Protein AF-A0A822EK67-F1 (afdb_monomer)

Solvent-accessible surface area (backbone atoms only — not comparable to full-atom values): 7457 Å² total; per-residue (Å²): 138,81,81,60,63,93,49,38,47,61,55,51,47,51,54,50,53,53,21,62,77,69,47,30,41,72,46,52,79,94,77,85,72,67,60,81,92,43,58,46,52,77,71,69,77,43,80,81,52,70,48,79,36,72,56,89,68,58,72,47,74,52,74,37,73,46,94,89,70,55,72,50,76,49,79,47,71,60,83,78,80,70,80,70,80,72,88,68,58,97,82,64,87,79,90,83,86,71,84,56,98,45,72,68,51,29,42,67,72,65,70,113

Sequence (112 aa):
MGHPEPASGVAALAKLLVALQNGHIPANLHYNSPNRDIPGLCDDRLKVVTEKTKLPNNLMAINSYGFGGTNVHAILQANSNRKENENLSRNEICLAFACARTADGCEIFLKI

Structure (mmCIF, N/CA/C/O backbone):
data_AF-A0A822EK67-F1
#
_entry.id   AF-A0A822EK67-F1
#
loop_
_atom_site.group_PDB
_atom_site.id
_atom_site.type_symbol
_atom_site.label_atom_id
_atom_site.label_alt_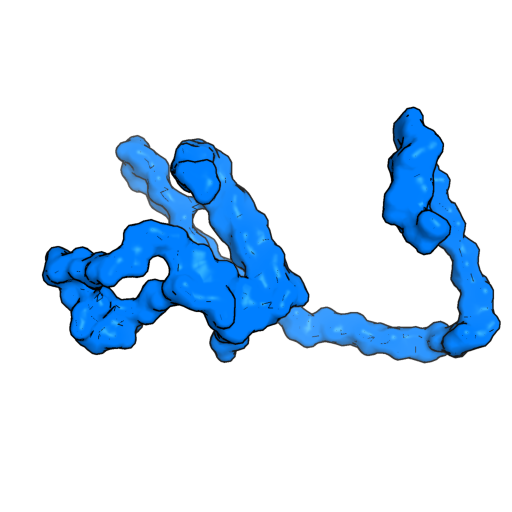id
_atom_site.label_comp_id
_atom_site.label_asym_id
_atom_site.label_entity_id
_atom_site.label_seq_id
_atom_site.pdbx_PDB_ins_code
_atom_site.Cartn_x
_atom_site.Cartn_y
_atom_site.Cartn_z
_atom_site.occupancy
_atom_site.B_iso_or_equiv
_atom_site.auth_seq_id
_atom_site.auth_comp_id
_atom_site.auth_asym_id
_atom_site.auth_atom_id
_atom_site.pdbx_PDB_model_num
ATOM 1 N N . MET A 1 1 ? 8.245 6.585 -2.479 1.00 92.56 1 MET A N 1
ATOM 2 C CA . MET A 1 1 ? 9.038 6.809 -1.250 1.00 92.56 1 MET A CA 1
ATOM 3 C C . MET A 1 1 ? 10.444 6.208 -1.326 1.00 92.56 1 MET A C 1
ATOM 5 O O . MET A 1 1 ? 11.097 6.111 -0.301 1.00 92.56 1 MET A O 1
ATOM 9 N N . GLY A 1 2 ? 10.928 5.817 -2.513 1.00 96.12 2 GLY A N 1
ATOM 10 C CA . GLY A 1 2 ? 12.165 5.041 -2.629 1.00 96.12 2 GLY A CA 1
ATOM 11 C C . GLY A 1 2 ? 11.972 3.564 -2.273 1.00 96.12 2 GLY A C 1
ATOM 12 O O . GLY A 1 2 ? 10.837 3.090 -2.166 1.00 96.12 2 GLY A O 1
ATOM 13 N N . HIS A 1 3 ? 13.090 2.858 -2.120 1.00 97.25 3 HIS A N 1
ATOM 14 C CA . HIS A 1 3 ? 13.156 1.440 -1.776 1.00 97.25 3 HIS A CA 1
ATOM 15 C C . HIS A 1 3 ? 13.676 1.286 -0.338 1.00 97.25 3 HIS A C 1
ATOM 17 O O . HIS A 1 3 ? 14.873 1.452 -0.124 1.00 97.25 3 HIS A O 1
ATOM 23 N N . PRO A 1 4 ? 12.820 0.979 0.654 1.00 97.75 4 PRO A N 1
ATOM 24 C CA . PRO A 1 4 ? 13.233 0.910 2.057 1.00 97.75 4 PRO A CA 1
ATOM 25 C C . PRO A 1 4 ? 13.816 -0.468 2.437 1.00 97.75 4 PRO A C 1
ATOM 27 O O . PRO A 1 4 ? 13.646 -0.929 3.562 1.00 97.75 4 PRO A O 1
ATOM 30 N N . GLU A 1 5 ? 14.462 -1.144 1.481 1.00 97.62 5 GLU A N 1
ATOM 31 C CA . GLU A 1 5 ? 15.261 -2.362 1.678 1.00 97.62 5 GLU A CA 1
ATOM 32 C C . GLU A 1 5 ? 14.534 -3.464 2.505 1.00 97.62 5 GLU A C 1
ATOM 34 O O . GLU A 1 5 ? 13.441 -3.848 2.060 1.00 97.62 5 GLU A O 1
ATOM 39 N N . PRO A 1 6 ? 15.008 -3.997 3.669 1.00 97.31 6 PRO A N 1
ATOM 40 C CA . PRO A 1 6 ? 14.245 -5.006 4.418 1.00 97.31 6 PRO A CA 1
ATOM 41 C C . PRO A 1 6 ? 12.828 -4.578 4.811 1.00 97.31 6 PRO A C 1
ATOM 43 O O . PRO A 1 6 ? 11.962 -5.430 4.999 1.00 97.31 6 PRO A O 1
ATOM 46 N N . ALA A 1 7 ? 12.561 -3.273 4.919 1.00 98.25 7 ALA A N 1
ATOM 47 C CA . ALA A 1 7 ? 11.236 -2.760 5.254 1.00 98.25 7 ALA A CA 1
ATOM 48 C C . ALA A 1 7 ? 10.297 -2.655 4.036 1.00 98.25 7 ALA A C 1
ATOM 50 O O . ALA A 1 7 ? 9.131 -2.292 4.196 1.00 98.25 7 ALA A O 1
ATOM 51 N N . SER A 1 8 ? 10.755 -2.978 2.820 1.00 98.00 8 SER A N 1
ATOM 52 C CA . SER A 1 8 ? 9.958 -2.876 1.584 1.00 98.00 8 SER A CA 1
ATOM 53 C C . SER A 1 8 ? 8.643 -3.654 1.642 1.00 98.00 8 SER A C 1
ATOM 55 O O . SER A 1 8 ? 7.601 -3.095 1.292 1.00 98.00 8 SER A O 1
ATOM 57 N N . GLY A 1 9 ? 8.657 -4.884 2.160 1.00 98.12 9 GLY A N 1
ATOM 58 C CA . GLY A 1 9 ? 7.448 -5.695 2.312 1.00 98.12 9 GLY A CA 1
ATOM 59 C C . GLY A 1 9 ? 6.402 -5.048 3.228 1.00 98.12 9 GLY A C 1
ATOM 60 O O . GLY A 1 9 ? 5.238 -4.915 2.847 1.00 98.12 9 GLY A O 1
ATOM 61 N N . VAL A 1 10 ? 6.808 -4.576 4.411 1.00 98.19 10 VAL A N 1
ATOM 62 C CA . VAL A 1 10 ? 5.884 -3.948 5.376 1.00 98.19 10 VAL A CA 1
ATOM 63 C C . VAL A 1 10 ? 5.452 -2.543 4.952 1.00 98.19 10 VAL A C 1
ATOM 65 O O . VAL A 1 10 ? 4.309 -2.157 5.190 1.00 98.19 10 VAL A O 1
ATOM 68 N N . ALA A 1 11 ? 6.305 -1.795 4.248 1.00 98.44 11 ALA A N 1
ATOM 69 C CA . ALA A 1 11 ? 5.934 -0.512 3.655 1.00 98.44 11 ALA A CA 1
ATOM 70 C C . ALA A 1 11 ? 4.889 -0.686 2.535 1.00 98.44 11 ALA A C 1
ATOM 72 O O . ALA A 1 11 ? 3.920 0.075 2.458 1.00 98.44 11 ALA A O 1
ATOM 73 N N . ALA A 1 12 ? 5.037 -1.719 1.697 1.00 98.00 12 ALA A N 1
ATOM 74 C CA . ALA A 1 12 ? 4.041 -2.079 0.689 1.00 98.00 12 ALA A CA 1
ATOM 75 C C . ALA A 1 12 ? 2.720 -2.531 1.332 1.00 98.00 12 ALA A C 1
ATOM 77 O O . ALA A 1 12 ? 1.647 -2.124 0.878 1.00 98.00 12 ALA A O 1
ATOM 78 N N . LEU A 1 13 ? 2.791 -3.303 2.423 1.00 98.06 13 LEU A N 1
ATOM 79 C CA . LEU A 1 13 ? 1.617 -3.683 3.207 1.00 98.06 13 LEU A CA 1
ATOM 80 C C . LEU A 1 13 ? 0.900 -2.455 3.783 1.00 98.06 13 LEU A C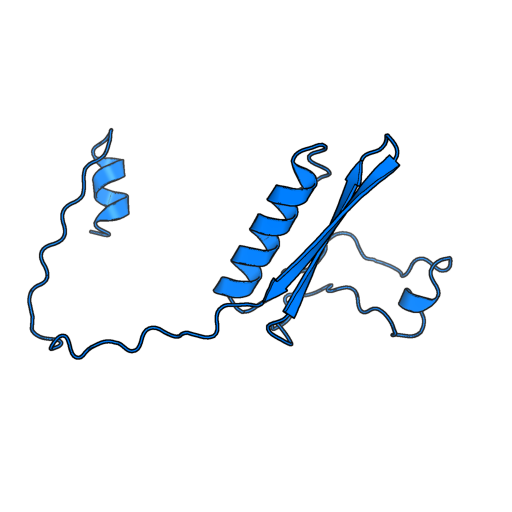 1
ATOM 82 O O . LEU A 1 13 ? -0.319 -2.359 3.666 1.00 98.06 13 LEU A O 1
ATOM 86 N N . ALA A 1 14 ? 1.630 -1.481 4.332 1.00 97.94 14 ALA A N 1
ATOM 87 C CA . ALA A 1 14 ? 1.041 -0.242 4.838 1.00 97.94 14 ALA A CA 1
ATOM 88 C C . ALA A 1 14 ? 0.295 0.535 3.736 1.00 97.94 14 ALA A C 1
ATOM 90 O O . ALA A 1 14 ? -0.853 0.935 3.941 1.00 97.94 14 ALA A O 1
ATOM 91 N N . LYS A 1 15 ? 0.889 0.675 2.538 1.00 97.38 15 LYS A N 1
ATOM 92 C CA . LYS A 1 15 ? 0.209 1.259 1.362 1.00 97.38 15 LYS A CA 1
ATOM 93 C C . LYS A 1 15 ? -1.099 0.520 1.059 1.00 97.38 15 LYS A C 1
ATOM 95 O O . LYS A 1 15 ? -2.125 1.158 0.826 1.00 97.38 15 LYS A O 1
ATOM 100 N N . LEU A 1 16 ? -1.053 -0.811 1.040 1.00 96.50 16 LEU A N 1
ATOM 101 C CA . LEU A 1 16 ? -2.197 -1.661 0.717 1.00 96.50 16 LEU A CA 1
ATOM 102 C C . LEU A 1 16 ? -3.315 -1.515 1.757 1.00 96.50 16 LEU A C 1
ATOM 104 O O . LEU A 1 16 ? -4.470 -1.340 1.377 1.00 96.50 16 LEU A O 1
ATOM 108 N N . LEU A 1 17 ? -2.986 -1.513 3.052 1.00 96.06 17 LEU A N 1
ATOM 109 C CA . LEU A 1 17 ? -3.961 -1.313 4.128 1.00 96.06 17 LEU A CA 1
ATOM 110 C C . LEU A 1 17 ? -4.648 0.054 4.024 1.00 96.06 17 LEU A C 1
ATOM 112 O O . LEU A 1 17 ? -5.870 0.131 4.127 1.00 96.06 17 LEU A O 1
ATOM 116 N N . VAL A 1 18 ? -3.896 1.122 3.746 1.00 95.75 18 VAL A N 1
ATOM 117 C CA . VAL A 1 18 ? -4.476 2.456 3.518 1.00 95.75 18 VAL A CA 1
ATOM 118 C C . VAL A 1 18 ? -5.378 2.464 2.277 1.00 95.75 18 VAL A C 1
ATOM 120 O O . VAL A 1 18 ? -6.450 3.070 2.302 1.00 95.75 18 VAL A O 1
ATOM 123 N N . ALA A 1 19 ? -4.990 1.763 1.206 1.00 95.56 19 ALA A N 1
ATOM 124 C CA . ALA A 1 19 ? -5.808 1.636 0.000 1.00 95.56 19 ALA A CA 1
ATOM 125 C C . ALA A 1 19 ? -7.123 0.877 0.255 1.00 95.56 19 ALA A C 1
ATOM 127 O O . ALA A 1 19 ? -8.168 1.295 -0.246 1.00 95.56 19 ALA A O 1
ATOM 128 N N . LEU A 1 20 ? -7.087 -0.185 1.071 1.00 94.00 20 LEU A N 1
ATOM 129 C CA . LEU A 1 20 ? -8.275 -0.919 1.522 1.00 94.00 20 LEU A CA 1
ATOM 130 C C . LEU A 1 20 ? -9.217 -0.033 2.334 1.00 94.00 20 LEU A C 1
ATOM 132 O O . LEU A 1 20 ? -10.403 0.032 2.027 1.00 94.00 20 LEU A O 1
ATOM 136 N N . GLN A 1 21 ? -8.688 0.665 3.342 1.00 92.38 21 GLN A N 1
ATOM 137 C CA . GLN A 1 21 ? -9.486 1.519 4.228 1.00 92.38 21 GLN A CA 1
ATOM 138 C C . GLN A 1 21 ? -10.151 2.673 3.468 1.00 92.38 21 GLN A C 1
ATOM 140 O O . GLN A 1 21 ? -11.312 2.993 3.709 1.00 92.38 21 GLN A O 1
ATOM 145 N N . ASN A 1 22 ? -9.438 3.267 2.508 1.00 93.56 22 ASN A N 1
ATOM 146 C CA . ASN A 1 22 ? -9.938 4.398 1.725 1.00 93.56 22 ASN A CA 1
ATOM 147 C C . ASN A 1 22 ? -10.686 3.984 0.442 1.00 93.56 22 ASN A C 1
ATOM 149 O O . ASN A 1 22 ? -11.183 4.852 -0.283 1.00 93.56 22 ASN A O 1
ATOM 153 N N . GLY A 1 23 ? -10.724 2.690 0.107 1.00 94.88 23 GLY A N 1
ATOM 154 C CA . GLY A 1 23 ? -11.357 2.156 -1.105 1.00 94.88 23 GLY A CA 1
ATOM 155 C C . GLY A 1 23 ? -10.721 2.605 -2.429 1.00 94.88 23 GLY A C 1
ATOM 156 O O . GLY A 1 23 ? -11.379 2.554 -3.470 1.00 94.88 23 GLY A O 1
ATOM 157 N N . HIS A 1 24 ? -9.471 3.076 -2.412 1.00 96.81 24 HIS A N 1
ATOM 158 C CA . HIS A 1 24 ? -8.780 3.608 -3.591 1.00 96.81 24 HIS A CA 1
ATOM 159 C C . HIS A 1 24 ? -7.302 3.224 -3.609 1.00 96.81 24 HIS A C 1
ATOM 161 O O . HIS A 1 24 ? -6.602 3.345 -2.606 1.00 96.81 24 HIS A O 1
ATOM 167 N N . ILE A 1 25 ? -6.808 2.854 -4.786 1.00 97.19 25 ILE A N 1
ATOM 168 C CA . ILE A 1 25 ? -5.394 2.622 -5.055 1.00 97.19 25 ILE A CA 1
ATOM 169 C C . ILE A 1 25 ? -4.741 3.974 -5.385 1.00 97.19 25 ILE A C 1
ATOM 171 O O . ILE A 1 25 ? -5.199 4.659 -6.307 1.00 97.19 25 ILE A O 1
ATOM 175 N N . PRO A 1 26 ? -3.687 4.390 -4.659 1.00 96.69 26 PRO A N 1
ATOM 176 C CA . PRO A 1 26 ? -2.956 5.603 -5.000 1.00 96.69 26 PRO A CA 1
ATOM 177 C C . PRO A 1 26 ? -2.156 5.407 -6.294 1.00 96.69 26 PRO A C 1
ATOM 179 O O . PRO A 1 26 ? -1.644 4.315 -6.556 1.00 96.69 26 PRO A O 1
ATOM 182 N N . ALA A 1 27 ? -2.021 6.487 -7.063 1.00 97.69 27 ALA A N 1
ATOM 183 C CA . ALA A 1 27 ? -1.238 6.514 -8.292 1.00 97.69 27 ALA A CA 1
ATOM 184 C C . ALA A 1 27 ? 0.233 6.143 -8.043 1.00 97.69 27 ALA A C 1
ATOM 186 O O . ALA A 1 27 ? 0.861 6.615 -7.091 1.00 97.69 27 ALA A O 1
ATOM 187 N N . ASN A 1 28 ? 0.792 5.327 -8.930 1.00 98.06 28 ASN A N 1
ATOM 188 C CA . ASN A 1 28 ? 2.229 5.170 -9.073 1.00 98.06 28 ASN A CA 1
ATOM 189 C C . ASN A 1 28 ? 2.807 6.427 -9.727 1.00 98.06 28 ASN A C 1
ATOM 191 O O . ASN A 1 28 ? 2.281 6.941 -10.712 1.00 98.06 28 ASN A O 1
ATOM 195 N N . LEU A 1 29 ? 3.924 6.896 -9.181 1.00 97.62 29 LEU A N 1
ATOM 196 C CA . LEU A 1 29 ? 4.661 8.033 -9.717 1.00 97.62 29 LEU A CA 1
ATOM 197 C C . LEU A 1 29 ? 5.651 7.575 -10.795 1.00 97.62 29 LEU A C 1
ATOM 199 O O . LEU A 1 29 ? 6.066 6.417 -10.814 1.00 97.62 29 LEU A O 1
ATOM 203 N N . HIS A 1 30 ? 6.065 8.512 -11.649 1.00 97.25 30 HIS A N 1
ATOM 204 C CA . HIS A 1 30 ? 7.142 8.348 -12.639 1.00 97.25 30 HIS A CA 1
ATOM 205 C C . HIS A 1 30 ? 6.899 7.296 -13.737 1.00 97.25 30 HIS A C 1
ATOM 207 O O . HIS A 1 30 ? 7.841 6.874 -14.405 1.00 97.25 30 HIS A O 1
ATOM 213 N N . TYR A 1 31 ? 5.649 6.892 -13.967 1.00 97.50 31 TYR A N 1
ATOM 214 C CA . TYR A 1 31 ? 5.285 6.052 -15.105 1.00 97.50 31 TYR A CA 1
ATOM 215 C C . TYR A 1 31 ? 4.893 6.924 -16.306 1.00 97.50 31 TYR A C 1
ATOM 217 O O . TYR A 1 31 ? 3.791 7.462 -16.338 1.00 97.50 31 TYR A O 1
ATOM 225 N N . ASN A 1 32 ? 5.803 7.073 -17.276 1.00 96.31 32 ASN A N 1
ATOM 226 C CA . ASN A 1 32 ? 5.588 7.905 -18.472 1.00 96.31 32 ASN A CA 1
ATOM 227 C C . ASN A 1 32 ? 5.342 7.074 -19.741 1.00 96.31 32 ASN A C 1
ATOM 229 O O . ASN A 1 32 ? 4.528 7.444 -20.582 1.00 96.31 32 ASN A O 1
ATOM 233 N N . SER A 1 33 ? 6.048 5.954 -19.889 1.00 96.31 33 SER A N 1
ATOM 234 C CA . SER A 1 33 ? 5.923 5.039 -21.023 1.00 96.31 33 SER A CA 1
ATOM 235 C C . SER A 1 33 ? 6.101 3.588 -20.554 1.00 96.31 33 SER A C 1
ATOM 237 O O . SER A 1 33 ? 6.865 3.342 -19.615 1.00 96.31 33 SER A O 1
ATOM 239 N N . PRO A 1 34 ? 5.398 2.616 -21.168 1.00 96.56 34 PRO A N 1
ATOM 240 C CA . PRO A 1 34 ? 5.557 1.207 -20.826 1.00 96.56 34 PRO A CA 1
ATOM 241 C C . PRO A 1 34 ? 6.957 0.711 -21.205 1.00 96.56 34 PRO A C 1
ATOM 243 O O . PRO A 1 34 ? 7.490 1.065 -22.260 1.00 96.56 34 PRO A O 1
ATOM 246 N N . ASN A 1 35 ? 7.535 -0.155 -20.369 1.00 97.19 35 ASN A N 1
ATOM 247 C CA . ASN A 1 35 ? 8.755 -0.868 -20.731 1.00 97.19 35 ASN A CA 1
ATOM 248 C C . ASN A 1 35 ? 8.429 -1.920 -21.805 1.00 97.19 35 ASN A C 1
ATOM 250 O O . ASN A 1 35 ? 7.656 -2.842 -21.549 1.00 97.19 35 ASN A O 1
ATOM 254 N N . ARG A 1 36 ? 9.040 -1.787 -22.989 1.00 96.44 36 ARG A N 1
ATOM 255 C CA . ARG A 1 36 ? 8.797 -2.662 -24.147 1.00 96.44 36 ARG A CA 1
ATOM 256 C C . ARG A 1 36 ? 9.299 -4.093 -23.955 1.00 96.44 36 ARG A C 1
ATOM 258 O O .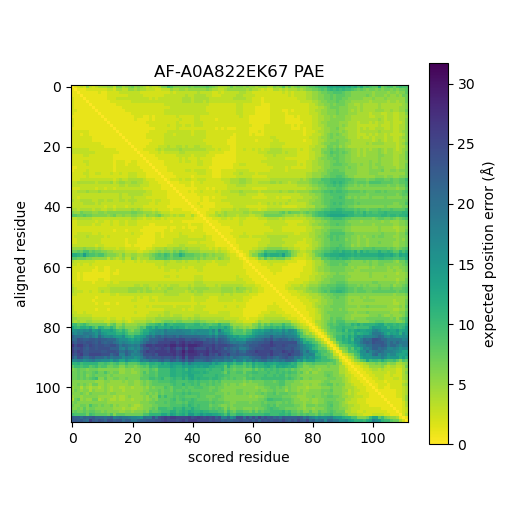 ARG A 1 36 ? 8.784 -4.990 -24.613 1.00 96.44 36 ARG A O 1
ATOM 265 N N . ASP A 1 37 ? 10.223 -4.315 -23.022 1.00 98.00 37 ASP A N 1
ATOM 266 C CA . ASP A 1 37 ? 10.720 -5.654 -22.678 1.00 98.00 37 ASP A CA 1
ATOM 267 C C . ASP A 1 37 ? 9.721 -6.450 -21.820 1.00 98.00 37 ASP A C 1
ATOM 269 O O . ASP A 1 37 ? 9.928 -7.631 -21.543 1.00 98.00 37 ASP A O 1
ATOM 273 N N . ILE A 1 38 ? 8.619 -5.820 -21.393 1.00 97.62 38 ILE A N 1
ATOM 274 C CA . ILE A 1 38 ? 7.547 -6.446 -20.617 1.00 97.62 38 ILE A CA 1
ATOM 275 C C . ILE A 1 38 ? 6.256 -6.369 -21.447 1.00 97.62 38 ILE A C 1
ATOM 277 O O . ILE A 1 38 ? 5.477 -5.429 -21.275 1.00 97.62 38 ILE A O 1
ATOM 281 N N . PRO A 1 39 ? 5.978 -7.360 -22.322 1.00 96.44 39 PRO A N 1
ATOM 282 C CA . PRO A 1 39 ? 4.831 -7.318 -23.234 1.00 96.44 39 PRO A CA 1
ATOM 283 C C . PRO A 1 39 ? 3.489 -7.067 -22.537 1.00 96.44 39 PRO A C 1
ATOM 285 O O . PRO A 1 39 ? 2.650 -6.351 -23.070 1.00 96.44 39 PRO A O 1
ATOM 288 N N . GLY A 1 40 ? 3.334 -7.567 -21.303 1.00 97.38 40 GLY A N 1
ATOM 289 C CA . GLY A 1 40 ? 2.144 -7.364 -20.472 1.00 97.38 40 GLY A CA 1
ATOM 290 C C . GLY A 1 40 ? 1.771 -5.898 -20.210 1.00 97.38 40 GLY A C 1
ATOM 291 O O . GLY A 1 40 ? 0.614 -5.618 -19.916 1.00 97.38 40 GLY A O 1
ATOM 292 N N . LEU A 1 41 ? 2.731 -4.968 -20.302 1.00 97.06 41 LEU A N 1
ATOM 293 C CA . LEU A 1 41 ? 2.494 -3.522 -20.174 1.00 97.06 41 LEU A CA 1
ATOM 294 C C . LEU A 1 41 ? 2.057 -2.863 -21.492 1.00 97.06 41 LEU A C 1
ATOM 296 O O . LEU A 1 41 ? 1.611 -1.718 -21.474 1.00 97.06 41 LEU A O 1
ATOM 300 N N . CYS A 1 42 ? 2.234 -3.543 -22.627 1.00 96.25 42 CYS A N 1
ATOM 301 C CA . CYS A 1 42 ? 1.911 -3.037 -23.962 1.00 96.25 42 CYS A CA 1
ATOM 302 C C . CYS A 1 42 ? 0.624 -3.641 -24.537 1.00 96.25 42 CYS A C 1
ATOM 304 O O . CYS A 1 42 ? 0.038 -3.045 -25.434 1.00 96.25 42 CYS A O 1
ATOM 306 N N . ASP A 1 43 ? 0.209 -4.811 -24.049 1.00 95.12 43 ASP A N 1
ATOM 307 C CA . ASP A 1 43 ? -0.959 -5.564 -24.527 1.00 95.12 43 ASP A CA 1
ATOM 308 C C . ASP A 1 43 ? -2.130 -5.590 -23.524 1.00 95.12 43 ASP A C 1
ATOM 310 O O . ASP A 1 43 ? -3.006 -6.450 -23.603 1.00 95.12 43 ASP A O 1
ATOM 314 N N . ASP A 1 44 ? -2.131 -4.654 -22.569 1.00 90.25 44 ASP A N 1
ATOM 315 C CA . ASP A 1 44 ? -3.175 -4.433 -21.558 1.00 90.25 44 ASP A CA 1
ATOM 316 C C . ASP A 1 44 ? -3.435 -5.588 -20.569 1.00 90.25 44 ASP A C 1
ATOM 318 O O . ASP A 1 44 ? -4.347 -5.499 -19.741 1.00 90.25 44 ASP A O 1
ATOM 322 N N . ARG A 1 45 ? -2.605 -6.643 -20.545 1.00 97.00 45 ARG A N 1
ATOM 323 C CA . ARG A 1 45 ? -2.685 -7.682 -19.494 1.00 97.00 45 ARG A CA 1
ATOM 324 C C . ARG A 1 45 ? -2.349 -7.146 -18.102 1.00 97.00 45 ARG A C 1
ATOM 326 O O . ARG A 1 45 ? -2.836 -7.677 -17.103 1.00 97.00 45 ARG A O 1
ATOM 333 N N . LEU A 1 46 ? -1.507 -6.116 -18.024 1.00 96.88 46 LEU A N 1
ATOM 334 C CA . LEU A 1 46 ? -1.139 -5.420 -16.796 1.00 96.88 46 LEU A CA 1
ATOM 335 C C . LEU A 1 46 ? -1.424 -3.928 -16.943 1.00 96.88 46 LEU A C 1
ATOM 337 O O . LEU A 1 46 ? -0.830 -3.246 -17.773 1.00 96.88 46 LEU A O 1
ATOM 341 N N . LYS A 1 47 ? -2.274 -3.398 -16.062 1.00 95.50 47 LYS A N 1
ATOM 342 C CA . LYS A 1 47 ? -2.578 -1.968 -16.014 1.00 95.50 47 LYS A CA 1
ATOM 343 C C . LYS A 1 47 ? -1.853 -1.300 -14.851 1.00 95.50 47 LYS A C 1
ATOM 345 O O . LYS A 1 47 ? -2.160 -1.556 -13.686 1.00 95.50 47 LYS A O 1
ATOM 350 N N . VAL A 1 48 ? -0.910 -0.412 -15.160 1.00 97.12 48 VAL A N 1
ATOM 351 C CA . VAL A 1 48 ? -0.272 0.433 -14.141 1.00 97.12 48 VAL A CA 1
ATOM 352 C C . VAL A 1 48 ? -1.268 1.490 -13.674 1.00 97.12 48 VAL A C 1
ATOM 354 O O . VAL A 1 48 ? -1.910 2.159 -14.477 1.00 97.12 48 VAL A O 1
ATOM 357 N N . VAL A 1 49 ? -1.398 1.647 -12.358 1.00 97.38 49 VAL A N 1
ATOM 358 C CA . VAL A 1 49 ? -2.278 2.652 -11.753 1.00 97.38 49 VAL A CA 1
ATOM 359 C C . VAL A 1 49 ? -1.580 4.011 -11.807 1.00 97.38 49 VAL A C 1
ATOM 361 O O . VAL A 1 49 ? -0.738 4.289 -10.963 1.00 97.38 49 VAL A O 1
ATOM 364 N N . THR A 1 50 ? -1.887 4.841 -12.804 1.00 97.44 50 THR A N 1
ATOM 365 C CA . THR A 1 50 ? -1.282 6.179 -13.009 1.00 97.44 50 THR A CA 1
ATOM 366 C C . THR A 1 50 ? -2.087 7.319 -12.392 1.00 97.44 50 THR A C 1
ATOM 368 O O . THR A 1 50 ? -1.602 8.439 -12.277 1.00 97.44 50 THR A O 1
ATOM 371 N N . GLU A 1 51 ? -3.307 7.028 -11.956 1.00 97.38 51 GLU A N 1
ATOM 372 C CA . GLU A 1 51 ? -4.224 7.961 -11.314 1.00 97.38 51 GLU A CA 1
ATOM 373 C C . GLU A 1 51 ? -4.900 7.290 -10.115 1.00 97.38 51 GLU A C 1
ATOM 375 O O . GLU A 1 51 ? -4.915 6.060 -9.995 1.00 97.38 51 GLU A O 1
ATOM 380 N N . LYS A 1 52 ? -5.462 8.089 -9.202 1.00 97.50 52 LYS A N 1
ATOM 381 C CA . LYS A 1 52 ? -6.209 7.560 -8.055 1.00 97.50 52 LYS A CA 1
ATOM 382 C C . LYS A 1 52 ? -7.380 6.716 -8.566 1.00 97.50 52 LYS A C 1
ATOM 384 O O . LYS A 1 52 ? -8.358 7.249 -9.076 1.00 97.50 52 LYS A O 1
ATOM 389 N N . THR A 1 53 ? -7.294 5.405 -8.378 1.00 97.50 53 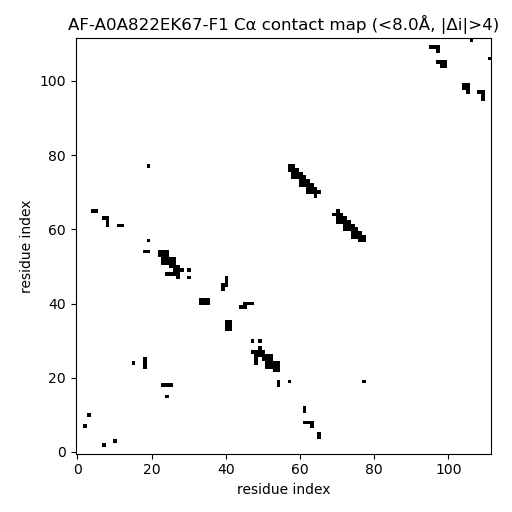THR A N 1
ATOM 390 C CA . THR A 1 53 ? -8.227 4.445 -8.979 1.00 97.50 53 THR A CA 1
ATOM 391 C C . THR A 1 53 ? -9.070 3.791 -7.896 1.00 97.50 53 THR A C 1
ATOM 393 O O . THR A 1 53 ? -8.542 3.396 -6.858 1.00 97.50 53 THR A O 1
ATOM 396 N N . LYS A 1 54 ? -10.383 3.667 -8.107 1.00 97.19 54 LYS A N 1
ATOM 397 C CA . LYS A 1 54 ? -11.258 2.930 -7.183 1.00 97.19 54 LYS A CA 1
ATOM 398 C C . LYS A 1 54 ? -10.791 1.478 -7.083 1.00 97.19 54 LYS A C 1
ATOM 400 O O . LYS A 1 54 ? -10.483 0.858 -8.098 1.00 97.19 54 LYS A O 1
ATOM 405 N N . LEU A 1 55 ? -10.738 0.943 -5.867 1.00 93.81 55 LEU A N 1
ATOM 406 C CA . LEU A 1 55 ? -10.314 -0.434 -5.654 1.00 93.81 55 LEU A CA 1
ATOM 407 C C . LEU A 1 55 ? -11.298 -1.401 -6.358 1.00 93.81 55 LEU A C 1
ATOM 409 O O . LEU A 1 55 ? -12.497 -1.334 -6.076 1.00 93.81 55 LEU A O 1
ATOM 413 N N . PRO A 1 56 ? -10.835 -2.262 -7.285 1.00 89.44 56 PRO A N 1
ATOM 414 C CA . PRO A 1 56 ? -11.728 -3.045 -8.142 1.00 89.44 56 PRO A CA 1
ATOM 415 C C . PRO A 1 56 ? -12.296 -4.291 -7.454 1.00 89.44 56 PRO A C 1
ATOM 417 O O . PRO A 1 56 ? -13.388 -4.738 -7.791 1.00 89.44 56 PRO A O 1
ATOM 420 N N . ASN A 1 57 ? -11.554 -4.873 -6.514 1.00 89.44 57 ASN A N 1
ATOM 421 C CA . ASN A 1 57 ? -11.951 -6.057 -5.767 1.00 89.44 57 ASN A CA 1
ATOM 422 C C . ASN A 1 57 ? -11.264 -6.065 -4.391 1.00 89.44 57 ASN A C 1
ATOM 424 O O . ASN A 1 57 ? -10.424 -5.218 -4.089 1.00 89.44 57 ASN A O 1
ATOM 428 N N . ASN A 1 58 ? -11.625 -7.041 -3.563 1.00 90.06 58 ASN A N 1
ATOM 429 C CA . ASN A 1 58 ? -11.139 -7.155 -2.191 1.00 90.06 58 ASN A CA 1
ATOM 430 C C . ASN A 1 58 ? -9.938 -8.107 -2.039 1.00 90.06 58 ASN A C 1
ATOM 432 O O . ASN A 1 58 ? -9.539 -8.372 -0.908 1.00 90.06 58 ASN A O 1
ATOM 436 N N . LEU A 1 59 ? -9.380 -8.630 -3.136 1.00 95.50 59 LEU A N 1
ATOM 437 C CA . LEU A 1 59 ? -8.270 -9.582 -3.122 1.00 95.50 59 LEU A CA 1
ATOM 438 C C . LEU A 1 59 ? -7.017 -8.918 -3.695 1.00 95.50 59 LEU A C 1
ATOM 440 O O . LEU A 1 59 ? -6.959 -8.555 -4.867 1.00 95.50 59 LEU A O 1
ATOM 444 N N . MET A 1 60 ? -5.992 -8.767 -2.869 1.00 95.25 60 MET A N 1
ATOM 445 C CA . MET A 1 60 ? -4.745 -8.120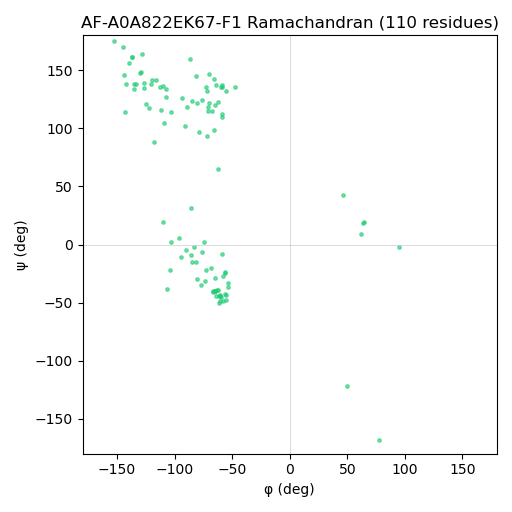 -3.263 1.00 95.25 60 MET A CA 1
ATOM 446 C C . MET A 1 60 ? -3.542 -8.978 -2.926 1.00 95.25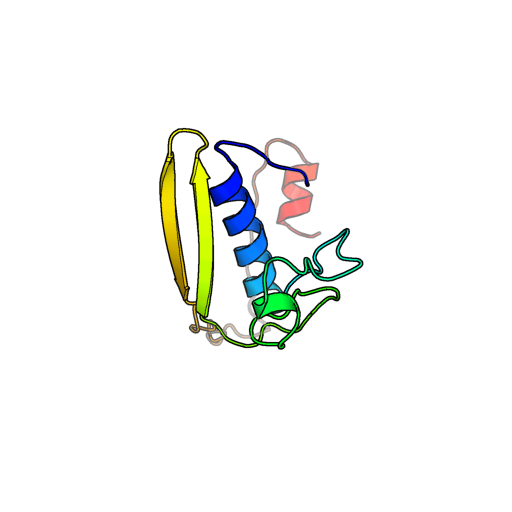 60 MET A C 1
ATOM 448 O O . MET A 1 60 ? -3.624 -9.901 -2.122 1.00 95.25 60 MET A O 1
ATOM 452 N N . ALA A 1 61 ? -2.408 -8.652 -3.532 1.00 96.81 61 ALA A N 1
ATOM 453 C CA . ALA A 1 61 ? -1.162 -9.336 -3.258 1.00 96.81 61 ALA A CA 1
ATOM 454 C C . ALA A 1 61 ? 0.015 -8.365 -3.195 1.00 96.81 61 ALA A C 1
ATOM 456 O O . ALA A 1 61 ? -0.023 -7.275 -3.775 1.00 96.81 61 ALA A O 1
ATOM 457 N N . ILE A 1 62 ? 1.064 -8.782 -2.494 1.00 97.94 62 ILE A N 1
ATOM 458 C CA . ILE A 1 62 ? 2.340 -8.071 -2.406 1.00 97.94 62 ILE A CA 1
ATOM 459 C C . ILE A 1 62 ? 3.498 -9.026 -2.690 1.00 97.94 62 ILE A C 1
ATOM 461 O O . ILE A 1 62 ? 3.446 -10.209 -2.355 1.00 97.94 62 ILE A O 1
ATOM 465 N N . ASN A 1 63 ? 4.554 -8.473 -3.281 1.00 98.56 63 ASN A N 1
ATOM 466 C CA . ASN A 1 63 ? 5.820 -9.149 -3.541 1.00 98.56 63 ASN A CA 1
ATOM 467 C C . ASN A 1 63 ? 6.930 -8.464 -2.740 1.00 98.56 63 ASN A C 1
ATOM 469 O O . ASN A 1 63 ? 6.945 -7.235 -2.646 1.00 98.56 63 ASN A O 1
ATOM 473 N N . SER A 1 64 ? 7.868 -9.246 -2.206 1.00 98.31 64 SER A N 1
ATOM 474 C CA . SER A 1 64 ? 9.074 -8.748 -1.538 1.00 98.31 64 SER A CA 1
ATOM 475 C C . SER A 1 64 ? 10.250 -9.664 -1.864 1.00 98.31 64 SER A C 1
ATOM 477 O O . SER A 1 64 ? 10.255 -10.831 -1.469 1.00 98.31 64 SER A O 1
ATOM 479 N N . TYR A 1 65 ? 11.235 -9.142 -2.595 1.00 98.25 65 TYR A N 1
ATOM 480 C CA . TYR A 1 65 ? 12.374 -9.905 -3.112 1.00 98.25 65 TYR A CA 1
ATOM 481 C C . TYR A 1 65 ? 13.673 -9.290 -2.600 1.00 98.25 65 TYR A C 1
ATOM 483 O O . TYR A 1 65 ? 13.965 -8.124 -2.869 1.00 98.25 65 TYR A O 1
ATOM 491 N N . GLY A 1 66 ? 14.424 -10.062 -1.819 1.00 97.62 66 GLY A N 1
ATOM 492 C CA . GLY A 1 66 ? 15.720 -9.650 -1.296 1.00 97.62 66 GLY A CA 1
ATOM 493 C C . GLY A 1 66 ? 16.820 -9.853 -2.333 1.00 97.62 66 GLY A C 1
ATOM 494 O O . GLY A 1 66 ? 16.809 -10.838 -3.068 1.00 97.62 66 GLY A O 1
ATOM 495 N N . PHE A 1 67 ? 17.814 -8.962 -2.354 1.00 97.44 67 PHE A N 1
ATOM 496 C CA . PHE A 1 67 ? 18.926 -9.042 -3.312 1.00 97.44 67 PHE A CA 1
ATOM 497 C C . PHE A 1 67 ? 19.704 -10.371 -3.227 1.00 97.44 67 PHE A C 1
ATOM 499 O O . PHE A 1 67 ? 20.258 -10.822 -4.222 1.00 97.44 67 PHE A O 1
ATOM 506 N N . GLY A 1 68 ? 19.718 -11.016 -2.052 1.00 97.56 68 GLY A N 1
ATOM 507 C CA . GLY A 1 68 ? 20.326 -12.332 -1.831 1.00 97.56 68 GLY A CA 1
ATOM 508 C C . GLY A 1 68 ? 19.534 -13.512 -2.411 1.00 97.56 68 GLY A C 1
ATOM 509 O O . GLY A 1 68 ? 19.926 -14.656 -2.207 1.00 97.56 68 GLY A O 1
ATOM 510 N N . GLY A 1 69 ? 18.416 -13.260 -3.098 1.00 97.69 69 GLY A N 1
ATOM 511 C CA . GLY A 1 69 ? 17.609 -14.278 -3.778 1.00 97.69 69 GLY A CA 1
ATOM 512 C C . GLY A 1 69 ? 16.433 -14.832 -2.969 1.00 97.69 69 GLY A C 1
ATOM 513 O O . GLY A 1 69 ? 15.663 -15.633 -3.495 1.00 97.69 69 GLY A O 1
ATOM 514 N N . THR A 1 70 ? 16.248 -14.409 -1.715 1.00 98.06 70 THR A N 1
ATOM 515 C CA . THR A 1 70 ? 15.083 -14.805 -0.908 1.00 98.06 70 THR A CA 1
ATOM 516 C C . THR A 1 70 ? 13.837 -14.047 -1.351 1.00 98.06 70 THR A C 1
ATOM 518 O O . THR A 1 70 ? 13.805 -12.815 -1.313 1.00 98.06 70 THR A O 1
ATOM 521 N N . ASN A 1 71 ? 12.785 -14.788 -1.698 1.00 98.44 71 ASN A N 1
ATOM 522 C CA . ASN A 1 71 ? 11.550 -14.240 -2.246 1.00 98.44 71 ASN A CA 1
ATOM 523 C C . ASN A 1 71 ? 10.347 -14.590 -1.372 1.00 98.44 71 ASN A C 1
ATOM 525 O O . ASN A 1 71 ? 10.210 -15.729 -0.926 1.00 98.44 71 ASN A O 1
ATOM 529 N N . VAL A 1 72 ? 9.452 -13.623 -1.174 1.00 98.31 72 VAL A N 1
ATOM 530 C CA . VAL A 1 72 ? 8.195 -13.809 -0.444 1.00 98.31 72 VAL A CA 1
ATOM 531 C C . VAL A 1 72 ? 7.044 -13.190 -1.232 1.00 98.31 72 VAL A C 1
ATOM 533 O O . VAL A 1 72 ? 7.157 -12.085 -1.770 1.00 98.31 72 VAL A O 1
ATOM 536 N N . HIS A 1 73 ? 5.923 -13.907 -1.263 1.00 98.50 73 HIS A N 1
ATOM 537 C CA . HIS A 1 73 ? 4.651 -13.467 -1.822 1.00 98.50 73 HIS A CA 1
ATOM 538 C C . HIS A 1 73 ? 3.556 -13.632 -0.770 1.00 98.50 73 HIS A C 1
ATOM 540 O O . HIS A 1 73 ? 3.525 -14.642 -0.067 1.00 98.50 73 HIS A O 1
ATOM 546 N N . ALA A 1 74 ? 2.652 -12.662 -0.675 1.00 98.06 74 ALA A N 1
ATOM 547 C CA . ALA A 1 74 ? 1.509 -12.745 0.224 1.00 98.06 74 ALA A CA 1
ATOM 548 C C . ALA A 1 74 ? 0.232 -12.295 -0.479 1.00 98.06 74 ALA A C 1
ATOM 550 O O . ALA A 1 74 ? 0.224 -11.280 -1.175 1.00 98.06 74 ALA A O 1
ATOM 551 N N . ILE A 1 75 ? -0.845 -13.041 -0.238 1.00 97.69 75 ILE A N 1
ATOM 552 C CA . ILE A 1 75 ? -2.197 -12.752 -0.713 1.00 97.69 75 ILE A CA 1
ATOM 553 C C . ILE A 1 75 ? -3.024 -12.295 0.489 1.00 97.69 75 ILE A C 1
ATOM 555 O O . ILE A 1 75 ? -2.974 -12.907 1.556 1.00 97.69 75 ILE A O 1
ATOM 559 N N . LEU A 1 76 ? -3.772 -11.210 0.318 1.00 95.69 76 LEU A N 1
ATOM 560 C CA . LEU A 1 76 ? -4.591 -10.585 1.346 1.00 95.69 76 LEU A CA 1
ATOM 561 C C . LEU A 1 76 ? -6.025 -10.433 0.856 1.00 95.69 76 LEU A C 1
ATOM 563 O O . LEU A 1 76 ? -6.273 -9.944 -0.245 1.00 95.69 76 LEU A O 1
ATOM 567 N N . GLN A 1 77 ? -6.962 -10.785 1.727 1.00 94.94 77 GLN A N 1
ATOM 568 C CA . GLN A 1 77 ? -8.387 -10.573 1.530 1.00 94.94 77 GLN A CA 1
ATOM 569 C C . GLN A 1 77 ? -8.849 -9.444 2.454 1.00 94.94 77 GLN A C 1
ATOM 571 O O . GLN A 1 77 ? -8.620 -9.487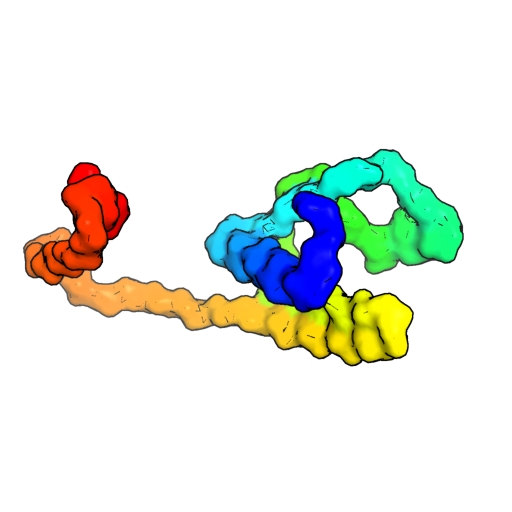 3.664 1.00 94.94 77 GLN A O 1
ATOM 576 N N . ALA A 1 78 ? -9.510 -8.431 1.896 1.00 92.88 78 ALA A N 1
ATOM 577 C CA . ALA A 1 78 ? -10.124 -7.381 2.694 1.00 92.88 78 ALA A CA 1
ATOM 578 C C . ALA A 1 78 ? -11.238 -7.973 3.560 1.00 92.88 78 ALA A C 1
ATOM 580 O O . ALA A 1 78 ? -12.049 -8.770 3.077 1.00 92.88 78 ALA A O 1
ATOM 581 N N . ASN A 1 79 ? -11.299 -7.542 4.819 1.00 90.56 79 ASN A N 1
ATOM 582 C CA . ASN A 1 79 ? -12.386 -7.911 5.710 1.00 90.56 79 ASN A CA 1
ATOM 583 C C . ASN A 1 79 ? -13.708 -7.323 5.191 1.00 90.56 79 ASN A C 1
ATOM 585 O O . ASN A 1 79 ? -13.843 -6.105 5.077 1.00 90.56 79 ASN A O 1
ATOM 589 N N . SER A 1 80 ? -14.678 -8.187 4.898 1.00 84.56 80 SER A N 1
ATOM 590 C CA . SER A 1 80 ? -16.029 -7.802 4.477 1.00 84.56 80 SER A CA 1
ATOM 591 C C . SER A 1 80 ? -16.977 -7.542 5.648 1.00 84.56 80 SER A C 1
ATOM 593 O O . SER A 1 80 ? -18.078 -7.040 5.427 1.00 84.56 80 SER A O 1
ATOM 595 N N . ASN A 1 81 ? -16.567 -7.852 6.884 1.00 84.12 81 ASN A N 1
ATOM 596 C CA . ASN A 1 81 ? -17.385 -7.611 8.066 1.00 84.12 81 ASN A CA 1
ATOM 597 C C . ASN A 1 81 ? -17.454 -6.112 8.352 1.00 84.12 81 ASN A C 1
ATOM 599 O O . ASN A 1 81 ? -16.604 -5.540 9.041 1.00 84.12 81 ASN A O 1
ATOM 603 N N . ARG A 1 82 ? -18.495 -5.469 7.827 1.00 73.56 82 ARG A N 1
ATOM 604 C CA . ARG A 1 82 ? -18.905 -4.155 8.299 1.00 73.56 82 ARG A CA 1
ATOM 605 C C . ARG A 1 82 ? -19.486 -4.359 9.691 1.00 73.56 82 ARG A C 1
ATOM 607 O O . ARG A 1 82 ? -20.434 -5.121 9.837 1.00 73.56 82 ARG A O 1
ATOM 614 N N . LYS A 1 83 ? -18.924 -3.697 10.706 1.00 74.50 83 LYS A N 1
ATOM 615 C CA . LYS A 1 83 ? -19.622 -3.595 11.989 1.00 74.50 83 LYS A CA 1
ATOM 616 C C . LYS A 1 83 ? -20.958 -2.921 11.703 1.00 74.50 83 LYS A C 1
ATOM 618 O O . LYS A 1 83 ? -20.983 -1.764 11.277 1.00 74.50 83 LYS A O 1
ATOM 623 N N . GLU A 1 84 ? -22.045 -3.663 11.857 1.00 66.88 84 GLU A N 1
ATOM 624 C CA . GLU A 1 84 ? -23.349 -3.045 12.017 1.00 66.88 84 GLU A CA 1
ATOM 625 C C . GLU A 1 84 ? -23.247 -2.159 13.255 1.00 66.88 84 GLU A C 1
ATOM 627 O O . GLU A 1 84 ? -22.618 -2.535 14.248 1.00 66.88 84 GLU A O 1
ATOM 632 N N . ASN A 1 85 ? -23.772 -0.938 13.171 1.00 60.50 85 ASN A N 1
ATOM 633 C CA . ASN A 1 85 ? -23.939 -0.153 14.380 1.00 60.50 85 ASN A CA 1
ATOM 634 C C . ASN A 1 85 ? -24.973 -0.917 15.202 1.00 60.50 85 ASN A C 1
ATOM 636 O O . ASN A 1 85 ? -26.165 -0.828 14.911 1.00 60.50 85 ASN A O 1
ATOM 640 N N . GLU A 1 86 ? -24.518 -1.705 16.178 1.00 61.88 86 GLU A N 1
ATOM 641 C CA . GLU A 1 86 ? -25.390 -2.153 17.256 1.00 61.88 86 GLU A CA 1
ATOM 642 C C . GLU A 1 86 ? -26.141 -0.916 17.752 1.00 61.88 86 GLU A C 1
ATOM 644 O O . GLU A 1 86 ? -25.547 0.163 17.822 1.00 61.88 86 GLU A O 1
ATOM 649 N N . ASN A 1 87 ? -27.454 -1.057 17.964 1.00 57.19 87 ASN A N 1
ATOM 650 C CA . ASN A 1 87 ? -28.405 0.012 18.275 1.00 57.19 87 ASN A CA 1
ATOM 651 C C . ASN A 1 87 ? -28.071 0.722 19.603 1.00 57.19 87 ASN A C 1
ATOM 653 O O . ASN A 1 87 ? -28.844 0.668 20.553 1.00 57.19 87 ASN A O 1
ATOM 657 N N . LEU A 1 88 ? -26.933 1.404 19.675 1.00 62.72 88 LEU A N 1
ATOM 658 C CA . LEU A 1 88 ? -26.681 2.457 20.635 1.00 62.72 88 LEU A CA 1
ATOM 659 C C . LEU A 1 88 ? -27.617 3.586 20.232 1.00 62.72 88 LEU A C 1
ATOM 661 O O . LEU A 1 88 ? -27.547 4.120 19.115 1.00 62.72 88 LEU A O 1
ATOM 665 N N . SER A 1 89 ? -28.562 3.885 21.114 1.00 64.06 89 SER A N 1
ATOM 666 C CA . SER A 1 89 ? -29.482 4.989 20.902 1.00 64.06 89 SER A CA 1
ATOM 667 C C . SER A 1 89 ? -28.647 6.245 20.682 1.00 64.06 89 SER A C 1
ATOM 669 O O . SER A 1 89 ? -27.728 6.540 21.441 1.00 64.06 89 SER A O 1
ATOM 671 N N . ARG A 1 90 ? -28.968 7.024 19.646 1.00 63.06 90 ARG A N 1
ATOM 672 C CA . ARG A 1 90 ? -28.247 8.266 19.312 1.00 63.06 90 ARG A CA 1
ATOM 673 C C . ARG A 1 90 ? -28.263 9.307 20.450 1.00 63.06 90 ARG A C 1
ATOM 675 O O . ARG A 1 90 ? -27.567 10.309 20.343 1.00 63.06 90 ARG A O 1
ATOM 682 N N . ASN A 1 91 ? -29.043 9.053 21.507 1.00 67.75 91 ASN A N 1
ATOM 683 C CA . ASN A 1 91 ? -29.182 9.861 22.718 1.00 67.75 91 ASN A CA 1
ATOM 684 C C . ASN A 1 91 ? -28.425 9.302 23.942 1.00 67.75 91 ASN A C 1
ATOM 686 O O . ASN A 1 91 ? -28.529 9.881 25.022 1.00 67.75 91 ASN A O 1
ATOM 690 N N . GLU A 1 92 ? -27.690 8.193 23.824 1.00 78.06 92 GLU A N 1
ATOM 691 C CA . GLU A 1 92 ? -26.868 7.672 24.922 1.00 78.06 92 GLU A CA 1
ATOM 692 C C . GLU A 1 92 ? -25.543 8.435 25.016 1.00 78.06 92 GLU A C 1
ATOM 694 O O . GLU A 1 92 ? -24.749 8.481 24.074 1.00 78.06 92 GLU A O 1
ATOM 699 N N . ILE A 1 93 ? -25.295 9.045 26.178 1.00 83.00 93 ILE A N 1
ATOM 700 C CA . ILE A 1 93 ? -24.020 9.700 26.469 1.00 83.00 93 ILE A CA 1
ATOM 701 C C . ILE A 1 93 ? -22.964 8.610 26.658 1.00 83.00 93 ILE A C 1
ATOM 703 O O . ILE A 1 93 ? -23.013 7.841 27.617 1.00 83.00 93 ILE A O 1
ATOM 707 N N . CYS A 1 94 ? -21.987 8.572 25.755 1.00 82.56 94 CYS A N 1
ATOM 708 C CA . CYS A 1 94 ? -20.810 7.725 25.893 1.00 82.56 94 CYS A CA 1
ATOM 709 C C . CYS A 1 94 ? -19.687 8.521 26.556 1.00 82.56 94 CYS A C 1
ATOM 711 O O . CYS A 1 94 ? -19.306 9.590 26.078 1.00 82.56 94 CYS A O 1
ATOM 713 N N . LEU A 1 95 ? -19.136 7.987 27.642 1.00 88.62 95 LEU A N 1
ATOM 714 C CA . LEU A 1 95 ? -17.964 8.561 28.288 1.00 88.62 95 LEU A CA 1
ATOM 715 C C . LEU A 1 95 ? -16.697 7.961 27.672 1.00 88.62 95 LEU A C 1
ATOM 717 O O . LEU A 1 95 ? -16.477 6.753 27.749 1.00 88.62 95 LEU A O 1
ATOM 721 N N . ALA A 1 96 ? -15.868 8.807 27.065 1.00 89.12 96 ALA A N 1
ATOM 722 C CA . ALA A 1 96 ? -14.562 8.432 26.539 1.00 89.12 96 ALA A CA 1
ATOM 723 C C . ALA A 1 96 ? -13.458 9.058 27.399 1.00 89.12 96 ALA A C 1
ATOM 725 O O . ALA A 1 96 ? -13.526 10.233 27.750 1.00 89.12 96 ALA A O 1
ATOM 726 N N . PHE A 1 97 ? -12.427 8.275 27.710 1.00 92.38 97 PHE A N 1
ATOM 727 C CA . PHE A 1 97 ? -11.240 8.742 28.420 1.00 92.38 97 PHE A CA 1
ATOM 728 C C . PHE A 1 97 ? -10.007 8.529 27.547 1.00 92.38 97 PHE A C 1
ATOM 730 O O . PHE A 1 97 ? -9.882 7.500 26.883 1.00 92.38 97 PHE A O 1
ATOM 737 N N . ALA A 1 98 ? -9.077 9.480 27.590 1.00 94.00 98 ALA A N 1
ATOM 738 C CA . ALA A 1 98 ? -7.774 9.370 26.952 1.00 94.00 98 ALA A CA 1
ATOM 739 C C . ALA A 1 98 ? -6.671 9.718 27.954 1.00 94.00 98 ALA A C 1
ATOM 741 O O . ALA A 1 98 ? -6.858 10.547 28.843 1.00 94.00 98 ALA A O 1
ATOM 742 N N . CYS A 1 99 ? -5.516 9.080 27.797 1.00 95.69 99 CYS A N 1
ATOM 743 C CA . CYS A 1 99 ? -4.307 9.375 28.553 1.00 95.69 99 CYS A CA 1
ATOM 744 C C . CYS A 1 99 ? -3.131 9.412 27.576 1.00 95.69 99 CYS A C 1
ATOM 746 O O . CYS A 1 99 ? -3.001 8.529 26.727 1.00 95.69 99 CYS A O 1
ATOM 748 N N . ALA A 1 100 ? -2.283 10.431 27.688 1.00 95.75 100 ALA A N 1
ATOM 749 C CA . ALA A 1 100 ? -1.140 10.630 26.811 1.00 95.75 100 ALA A CA 1
ATOM 750 C C . ALA A 1 100 ? 0.049 11.228 27.571 1.00 95.75 100 ALA A C 1
ATOM 752 O O . ALA A 1 100 ? -0.054 11.652 28.720 1.00 95.75 100 ALA A O 1
ATOM 753 N N . ARG A 1 101 ? 1.212 11.250 26.911 1.00 97.38 101 ARG A N 1
ATOM 754 C CA . ARG A 1 101 ? 2.450 11.812 27.472 1.00 97.38 101 ARG A CA 1
ATOM 755 C C . ARG A 1 101 ? 2.442 13.343 27.551 1.00 97.38 101 ARG A C 1
ATOM 757 O O . ARG A 1 101 ? 3.221 13.890 28.324 1.00 97.38 101 ARG A O 1
ATOM 764 N N . THR A 1 102 ? 1.605 14.013 26.760 1.00 96.94 102 THR A N 1
ATOM 765 C CA . THR A 1 102 ? 1.468 15.476 26.677 1.00 96.94 102 THR A CA 1
ATOM 766 C C . THR A 1 102 ? -0.011 15.864 26.622 1.00 96.94 102 THR A C 1
ATOM 768 O O . THR A 1 102 ? -0.847 15.024 26.280 1.00 96.94 102 THR A O 1
ATOM 771 N N . ALA A 1 103 ? -0.326 17.128 26.929 1.00 93.75 103 ALA A N 1
ATOM 772 C CA . ALA A 1 103 ? -1.681 17.672 26.797 1.00 93.75 103 ALA A CA 1
ATOM 773 C C . ALA A 1 103 ? -2.200 17.535 25.353 1.00 93.75 103 ALA A C 1
ATOM 775 O O . ALA A 1 103 ? -3.246 16.924 25.147 1.00 93.75 103 ALA A O 1
ATOM 776 N N . ASP A 1 104 ? -1.391 17.938 24.366 1.00 94.62 104 ASP A N 1
ATOM 777 C CA . ASP A 1 104 ? -1.685 17.801 22.931 1.00 94.62 104 ASP A CA 1
ATOM 778 C C . ASP A 1 104 ? -2.032 16.354 22.538 1.00 94.62 104 ASP A C 1
ATOM 780 O O . ASP A 1 104 ? -2.896 16.100 21.702 1.00 94.62 104 ASP A O 1
ATOM 784 N N . GLY A 1 105 ? -1.376 15.368 23.162 1.00 94.19 105 GLY A N 1
ATOM 785 C C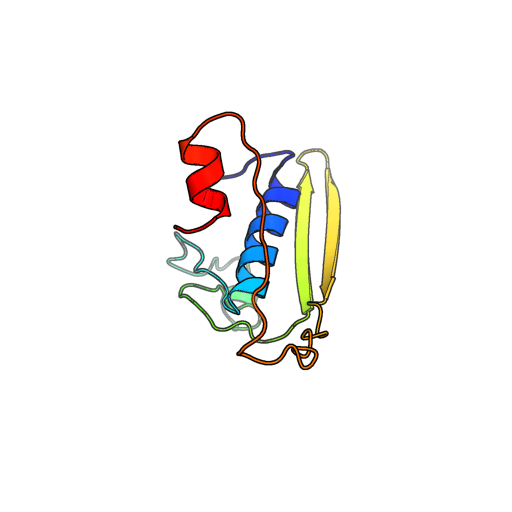A . GLY A 1 105 ? -1.668 13.959 22.921 1.00 94.19 105 GLY A CA 1
ATOM 786 C C . GLY A 1 105 ? -3.078 13.568 23.370 1.00 94.19 105 GLY A C 1
ATOM 787 O O . GLY A 1 105 ? -3.750 12.818 22.664 1.00 94.19 105 GLY A O 1
ATOM 788 N N . CYS A 1 106 ? -3.545 14.083 24.512 1.00 94.06 106 CYS A N 1
ATOM 789 C CA . CYS A 1 106 ? -4.917 13.863 24.975 1.00 94.06 106 CYS A CA 1
ATOM 790 C C . CYS A 1 106 ? -5.933 14.541 24.046 1.00 94.06 106 CYS A C 1
ATOM 792 O O . CYS A 1 106 ? -6.957 13.935 23.727 1.00 94.06 106 CYS A O 1
ATOM 794 N N . GLU A 1 107 ? -5.632 15.751 23.570 1.00 92.06 107 GLU A N 1
ATOM 795 C CA . GLU A 1 107 ? -6.493 16.501 22.644 1.00 92.06 107 GLU A CA 1
ATOM 796 C C . GLU A 1 107 ? -6.694 15.751 21.315 1.00 92.06 107 GLU A C 1
ATOM 798 O O . GLU A 1 107 ? -7.831 15.573 20.872 1.00 92.06 107 GLU A O 1
ATOM 803 N N . ILE A 1 108 ? -5.624 15.187 20.735 1.00 93.62 108 ILE A N 1
ATOM 804 C CA . ILE A 1 108 ? -5.693 14.391 19.492 1.00 93.62 108 ILE A CA 1
ATOM 805 C C . ILE A 1 108 ? -6.667 13.207 19.612 1.00 93.62 108 ILE A C 1
ATOM 807 O O . ILE A 1 108 ? -7.414 12.920 18.671 1.00 93.62 108 ILE A O 1
ATOM 811 N N . PHE A 1 109 ? -6.657 12.496 20.744 1.00 89.88 109 PHE A N 1
ATOM 812 C CA . PHE A 1 109 ? -7.512 11.320 20.941 1.00 89.88 109 PHE A CA 1
ATOM 813 C C . PHE A 1 109 ? -8.965 11.679 21.247 1.00 89.88 109 PHE A C 1
ATOM 815 O O . PHE A 1 109 ? -9.864 10.955 20.814 1.00 89.88 109 PHE A O 1
ATOM 822 N N . LEU A 1 110 ? -9.200 12.770 21.978 1.00 90.88 110 LEU A N 1
ATOM 823 C CA . LEU A 1 110 ? -10.549 13.186 22.361 1.00 90.88 110 LEU A CA 1
ATOM 824 C C . LEU A 1 110 ? -11.274 13.959 21.253 1.00 90.88 110 LEU A C 1
ATOM 826 O O . LEU A 1 110 ? -12.497 14.058 21.319 1.00 90.88 110 LEU A O 1
ATOM 830 N N . LYS A 1 111 ? -10.555 14.441 20.222 1.00 70.88 111 LYS A N 1
ATOM 831 C CA . LYS A 1 111 ? -11.113 15.251 19.119 1.00 70.88 111 LYS A CA 1
ATOM 832 C C . LYS A 1 111 ? -12.043 16.365 19.629 1.00 70.88 111 LYS A C 1
ATOM 834 O O . LYS A 1 111 ? -13.127 16.566 19.079 1.00 70.88 111 LYS A O 1
ATOM 839 N N . ILE A 1 112 ? -11.619 17.024 20.707 1.00 55.62 112 ILE A N 1
ATOM 840 C CA . ILE A 1 112 ? -12.168 18.310 21.151 1.00 55.62 112 ILE A CA 1
ATOM 841 C C . ILE A 1 112 ? -11.560 19.396 20.263 1.00 55.62 112 ILE A C 1
ATOM 843 O O . ILE A 1 112 ? -10.380 19.228 19.878 1.00 55.62 112 ILE A O 1
#

Nearest PDB structures (foldseek):
  5my2-assembly1_B  TM=9.874E-01  e=6.112E-06  Mus musculus
  5my0-assembly2_D  TM=9.787E-01  e=6.962E-06  Mus musculus
  6rop-assembly2_B  TM=9.580E-01  e=6.112E-06  Mus musculus
  6rop-assembly4_D  TM=9.773E-01  e=9.035E-06 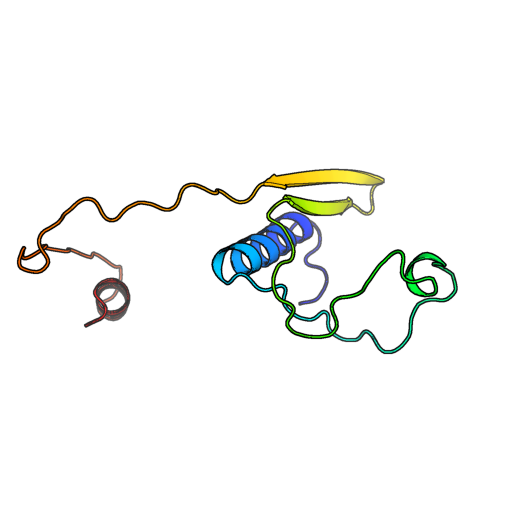 Mus musculus
  6rop-assembly3_C  TM=9.806E-01  e=1.251E-05  Mus musculus

Mean predicted aligned error: 5.88 Å

Secondary structure (DSSP, 8-state):
----GGGHHHHHHHHHHHHHHHTEEPPPSS--S--TT-GGGTSSSS----S-EE---SEEEEEEE-TTS-EEEEEEE------------TT---------SSHHHHHHHHT-

Radius of gyration: 20.56 Å; Cα contacts (8 Å, |Δi|>4): 93; chains: 1; bounding box: 50×33×53 Å

Foldseek 3Di:
DDQPAVCNQVVVVVQVVVCLVVQWRAADPPCDDDDPVDVCSVVVVDDHRHHTGGNPFQKDKDWDAHPVGDIDIDIDGRDPDDPDPDCPDPPDDDDDADDDPDPVRRCVVVVD

pLDDT: mean 91.97, std 10.24, range [55.62, 98.56]